Protein AF-A0A366BXA1-F1 (afdb_monomer)

Secondary structure (DSSP, 8-state):
-----------HHHHHHHHHH-BTTBSSS---HHHHHTT----S---GGGGGHHHHHHHHHHHHTSTTHHHHHHHHHHHHHHHHHHHHTSHHHHHHHHHHHHH-S--PPPHHHHHHHHHHS-SSS----S-PPPPP------

Radius of gyration: 21.25 Å; Cα contacts (8 Å, |Δi|>4): 70; chains: 1; bounding box: 55×44×54 Å

Mean predicted aligned error: 9.57 Å

Foldseek 3Di:
DDDDDDPPDDQLLLLLVDQVVDDPPCNPDGSAVVVLQVRQQPPDDDCVCVVCVVVVVVVVVVQCPPPCPVVVVVVVVVVSVVSSVVSCPDPVSVVRSVSSVVSHGYHDDDPVVVVVVVVPPPPDDDDDPDDDDDDDPPDPDD

Sequence (142 aa):
MAEINHYAVKSPKAFVVKRARGLPNRTDRAVDLGHWVERNFNTVEDRSIAAMAPATAAVRARLTALPGLAALQEATLDWHRAEAARQIATPERHAFCSQLVLAGGSRALPPDRAAAMYALYPRGAGEALSRWPPVPRSCPSR

Solvent-accessible surface area (backbone atoms only — not comparable to full-atom values): 8998 Å² total; per-residue (Å²): 138,85,87,81,87,73,77,85,58,71,56,50,58,58,43,52,44,44,39,76,72,50,44,98,89,39,81,87,56,80,70,48,68,65,61,47,52,79,46,27,60,79,76,69,94,80,66,78,69,58,80,50,45,66,64,50,50,54,53,48,52,59,54,46,67,40,89,65,42,50,60,53,50,52,53,52,53,49,51,53,52,50,50,28,51,61,50,40,71,37,72,70,42,35,52,50,42,49,50,46,59,73,57,58,66,30,77,82,69,55,69,68,58,43,51,50,55,57,67,62,52,68,83,71,74,84,89,78,93,82,85,78,81,78,81,81,85,80,76,82,83,1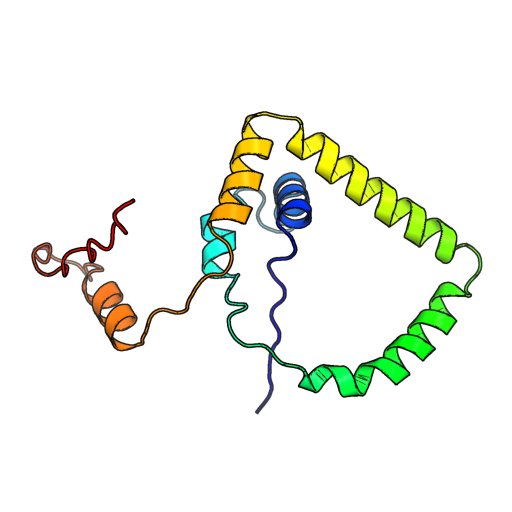28

Structure (mmCIF, N/CA/C/O backbone):
data_AF-A0A366BXA1-F1
#
_entry.id   AF-A0A366BXA1-F1
#
loop_
_atom_site.group_PDB
_atom_site.id
_atom_site.type_symbol
_atom_site.label_atom_id
_atom_site.label_alt_id
_atom_site.label_comp_id
_atom_site.label_asym_id
_atom_site.label_entity_id
_atom_site.label_seq_id
_atom_site.pdbx_PDB_ins_code
_atom_site.Cartn_x
_atom_site.Cartn_y
_atom_site.Cartn_z
_atom_site.occupancy
_atom_site.B_iso_or_equiv
_atom_site.auth_seq_id
_atom_site.auth_comp_id
_atom_site.auth_asym_id
_atom_site.auth_atom_id
_atom_site.pdbx_PDB_model_num
ATOM 1 N N . MET A 1 1 ? -1.797 -27.410 -7.857 1.00 53.44 1 MET A N 1
ATOM 2 C CA . MET A 1 1 ? -0.987 -26.186 -8.042 1.00 53.44 1 MET A CA 1
ATOM 3 C C . MET A 1 1 ? -1.532 -25.147 -7.070 1.00 53.44 1 MET A C 1
ATOM 5 O O . MET A 1 1 ? -2.742 -25.129 -6.894 1.00 53.44 1 MET A O 1
ATOM 9 N N . ALA A 1 2 ? -0.686 -24.391 -6.369 1.00 65.38 2 ALA A N 1
ATOM 10 C CA . ALA A 1 2 ? -1.124 -23.374 -5.407 1.00 65.38 2 ALA A CA 1
ATOM 11 C C . ALA A 1 2 ? -0.780 -21.983 -5.949 1.00 65.38 2 ALA A C 1
ATOM 13 O O . ALA A 1 2 ? 0.330 -21.783 -6.440 1.00 65.38 2 ALA A O 1
ATOM 14 N N . GLU A 1 3 ? -1.719 -21.045 -5.863 1.00 66.88 3 GLU A N 1
ATOM 15 C CA . GLU A 1 3 ? -1.510 -19.648 -6.244 1.00 66.88 3 GLU A CA 1
ATOM 16 C C . GLU A 1 3 ? -1.120 -18.823 -5.014 1.00 66.88 3 GLU A C 1
ATOM 18 O O . GLU A 1 3 ? -1.748 -18.917 -3.958 1.00 66.88 3 GLU A O 1
ATOM 23 N N . ILE A 1 4 ? -0.060 -18.019 -5.137 1.00 69.56 4 ILE A N 1
ATOM 24 C CA . ILE A 1 4 ? 0.413 -17.127 -4.073 1.00 69.56 4 ILE A CA 1
ATOM 25 C C . ILE A 1 4 ? 0.188 -15.687 -4.525 1.00 69.56 4 ILE A C 1
ATOM 27 O O . ILE A 1 4 ? 0.952 -15.140 -5.319 1.00 69.56 4 ILE A O 1
ATOM 31 N N . ASN A 1 5 ? -0.840 -15.052 -3.968 1.00 71.06 5 ASN A N 1
ATOM 32 C CA . ASN A 1 5 ? -1.110 -13.637 -4.188 1.00 71.06 5 ASN A CA 1
ATOM 33 C C . ASN A 1 5 ? -0.193 -12.789 -3.294 1.00 71.06 5 ASN A C 1
ATOM 35 O O . ASN A 1 5 ? -0.356 -12.730 -2.074 1.00 71.06 5 ASN A O 1
ATOM 39 N N . HIS A 1 6 ? 0.820 -12.164 -3.893 1.00 67.56 6 HIS A N 1
ATOM 40 C CA . HIS A 1 6 ? 1.840 -11.411 -3.168 1.00 67.56 6 HIS A CA 1
ATOM 41 C C . HIS A 1 6 ? 1.530 -9.906 -3.141 1.00 67.56 6 HIS A C 1
ATOM 43 O O . HIS A 1 6 ? 1.766 -9.175 -4.099 1.00 67.56 6 HIS A O 1
ATOM 49 N N . TYR A 1 7 ? 1.070 -9.418 -1.988 1.00 70.06 7 TYR A N 1
ATOM 50 C CA . TYR A 1 7 ? 0.651 -8.026 -1.772 1.00 70.06 7 TYR A CA 1
ATOM 51 C C . TYR A 1 7 ? 1.767 -7.137 -1.193 1.00 70.06 7 TYR A C 1
ATOM 53 O O . TYR A 1 7 ? 1.576 -6.432 -0.197 1.00 70.06 7 TYR A O 1
ATOM 61 N N . ALA A 1 8 ? 2.978 -7.189 -1.757 1.00 69.31 8 ALA A N 1
ATOM 62 C CA . ALA A 1 8 ? 4.107 -6.429 -1.200 1.00 69.31 8 ALA A CA 1
ATOM 63 C C . ALA A 1 8 ? 4.008 -4.912 -1.383 1.00 69.31 8 ALA A C 1
ATOM 65 O O . ALA A 1 8 ? 4.644 -4.161 -0.627 1.00 69.31 8 ALA A O 1
ATOM 66 N N . VAL A 1 9 ? 3.245 -4.473 -2.380 1.00 81.31 9 VAL A N 1
ATOM 67 C CA . VAL A 1 9 ? 2.977 -3.067 -2.675 1.00 81.31 9 VAL A CA 1
ATOM 68 C C . VAL A 1 9 ? 1.480 -2.806 -2.530 1.00 81.31 9 VAL A C 1
ATOM 70 O O . VAL A 1 9 ? 0.651 -3.654 -2.847 1.00 81.31 9 VAL A O 1
ATOM 73 N N . LYS A 1 10 ? 1.147 -1.645 -1.964 1.00 82.62 10 LYS A N 1
ATOM 74 C CA . LYS A 1 10 ? -0.228 -1.171 -1.744 1.00 82.62 10 LYS A CA 1
ATOM 75 C C . LYS A 1 10 ? -0.446 0.076 -2.607 1.00 82.62 10 LYS A C 1
ATOM 77 O O . LYS A 1 10 ? 0.233 0.261 -3.610 1.00 82.62 10 LYS A O 1
ATOM 82 N N . SER A 1 11 ? -1.339 0.973 -2.196 1.00 92.44 11 SER A N 1
ATOM 83 C CA . SER A 1 11 ? -1.429 2.3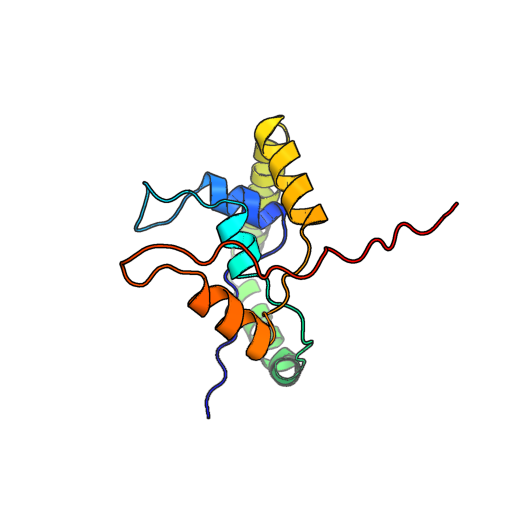06 -2.794 1.00 92.44 11 SER A CA 1
ATOM 84 C C . SER A 1 11 ? -0.124 3.104 -2.612 1.00 92.44 11 SER A C 1
ATOM 86 O O . SER A 1 11 ? 0.598 2.878 -1.633 1.00 92.44 11 SER A O 1
ATOM 88 N N . PRO A 1 12 ? 0.156 4.092 -3.484 1.00 95.31 12 PRO A N 1
ATOM 89 C CA . PRO A 1 12 ? 1.321 4.970 -3.348 1.00 95.31 12 PRO A CA 1
ATOM 90 C C . PRO A 1 12 ? 1.447 5.603 -1.954 1.00 95.31 12 PRO A C 1
ATOM 92 O O . PRO A 1 12 ? 2.507 5.544 -1.335 1.00 95.31 12 PRO A O 1
ATOM 95 N N . LYS A 1 13 ? 0.339 6.108 -1.391 1.00 95.69 13 LYS A N 1
ATOM 96 C CA . LYS A 1 13 ? 0.314 6.707 -0.043 1.00 95.69 13 LYS A CA 1
ATOM 97 C C . LYS A 1 13 ? 0.700 5.703 1.049 1.00 95.69 13 LYS A C 1
ATOM 99 O O . LYS A 1 13 ? 1.503 6.015 1.921 1.00 95.69 13 LYS A O 1
ATOM 104 N N . ALA A 1 14 ? 0.175 4.478 0.988 1.00 94.44 14 ALA A N 1
ATOM 105 C CA . ALA A 1 14 ? 0.538 3.427 1.940 1.00 94.44 14 ALA A CA 1
ATOM 106 C C . ALA A 1 14 ? 1.998 2.966 1.770 1.00 94.44 14 ALA A C 1
ATOM 108 O O . ALA A 1 14 ? 2.639 2.556 2.738 1.00 94.44 14 ALA A O 1
ATOM 109 N N . PHE A 1 15 ? 2.546 3.049 0.556 1.00 94.69 15 PHE A N 1
ATOM 110 C CA . PHE A 1 15 ? 3.947 2.731 0.296 1.00 94.69 15 PHE A CA 1
ATOM 111 C C . PHE A 1 15 ? 4.904 3.795 0.851 1.00 94.69 15 PHE A C 1
ATOM 113 O O . PHE A 1 15 ? 5.954 3.444 1.385 1.00 94.69 15 PHE A O 1
ATOM 120 N N . VAL A 1 16 ? 4.514 5.073 0.834 1.00 95.44 16 VAL A N 1
ATOM 121 C CA . VAL A 1 16 ? 5.245 6.148 1.530 1.00 95.44 16 VAL A CA 1
ATOM 122 C C . VAL A 1 16 ? 5.329 5.869 3.036 1.00 95.44 16 VAL A C 1
ATOM 124 O O . VAL A 1 16 ? 6.417 5.933 3.608 1.00 95.44 16 VAL A O 1
ATOM 127 N N . VAL A 1 17 ? 4.220 5.472 3.672 1.00 94.94 17 VAL A N 1
ATOM 128 C CA . VAL A 1 17 ? 4.209 5.091 5.100 1.00 94.94 17 VAL A CA 1
ATOM 129 C C . VAL A 1 17 ? 5.075 3.849 5.352 1.00 94.94 17 VAL A C 1
ATOM 131 O O . VAL A 1 17 ? 5.851 3.812 6.307 1.00 94.94 17 VAL A O 1
ATOM 134 N N . LYS A 1 18 ? 5.019 2.841 4.467 1.00 92.31 18 LYS A N 1
ATOM 135 C CA . LYS A 1 18 ? 5.904 1.661 4.531 1.00 92.31 18 LYS A CA 1
ATOM 136 C C . LYS A 1 18 ? 7.377 2.071 4.491 1.00 92.31 18 LYS A C 1
ATOM 138 O O . LYS A 1 18 ? 8.164 1.548 5.274 1.00 92.31 18 LYS A O 1
ATOM 143 N N . ARG A 1 19 ? 7.742 2.994 3.598 1.00 92.50 19 ARG A N 1
ATOM 144 C CA . ARG A 1 19 ? 9.108 3.511 3.494 1.00 92.50 19 ARG A CA 1
ATOM 145 C C . ARG A 1 19 ? 9.538 4.225 4.769 1.00 92.50 19 ARG A C 1
ATOM 147 O O . ARG A 1 19 ? 10.651 3.992 5.219 1.00 92.50 19 ARG A O 1
ATOM 154 N N . ALA A 1 20 ? 8.667 5.043 5.354 1.00 91.69 20 ALA A N 1
ATOM 155 C CA . ALA A 1 20 ? 8.955 5.745 6.602 1.00 91.69 20 ALA A CA 1
ATOM 156 C C . ALA A 1 20 ? 9.206 4.789 7.779 1.00 91.69 20 ALA A C 1
ATOM 158 O O . ALA A 1 20 ? 10.101 5.031 8.579 1.00 91.69 20 ALA A O 1
ATOM 159 N N . ARG A 1 21 ? 8.455 3.683 7.856 1.00 89.94 21 ARG A N 1
ATOM 160 C CA . ARG A 1 21 ? 8.639 2.646 8.882 1.00 89.94 21 ARG A CA 1
ATOM 161 C C . ARG A 1 21 ? 9.889 1.782 8.658 1.00 89.94 21 ARG A C 1
ATOM 163 O O . ARG A 1 21 ? 10.424 1.233 9.614 1.00 89.94 21 ARG A O 1
ATOM 170 N N . GLY A 1 22 ? 10.316 1.613 7.407 1.00 87.00 22 GLY A N 1
ATOM 171 C CA . GLY A 1 22 ? 11.411 0.716 7.037 1.00 87.00 22 GLY A CA 1
ATOM 172 C C . GLY A 1 22 ? 11.023 -0.771 7.025 1.00 87.00 22 GLY A C 1
ATOM 173 O O . GLY A 1 22 ? 9.845 -1.148 7.133 1.00 87.00 22 GLY A O 1
ATOM 174 N N . LEU A 1 23 ? 12.028 -1.632 6.836 1.00 81.81 23 LEU A N 1
ATOM 175 C CA . LEU A 1 23 ? 11.870 -3.088 6.848 1.00 81.81 23 LEU A CA 1
ATOM 176 C C . LEU A 1 23 ? 12.167 -3.648 8.251 1.00 81.81 23 LEU A C 1
ATOM 178 O O . LEU A 1 23 ? 13.198 -3.294 8.817 1.00 81.81 23 LEU A O 1
ATOM 182 N N . PRO A 1 24 ? 11.341 -4.575 8.780 1.00 78.25 24 PRO A N 1
ATOM 183 C CA . PRO A 1 24 ? 11.514 -5.106 10.138 1.00 78.25 24 PRO A CA 1
ATOM 184 C C . PRO A 1 24 ? 12.875 -5.764 10.400 1.00 78.25 24 PRO A C 1
ATOM 186 O O . PRO A 1 24 ? 13.398 -5.669 11.501 1.00 78.25 24 PRO A O 1
ATOM 189 N N . ASN A 1 25 ? 13.448 -6.414 9.380 1.00 79.75 25 ASN A N 1
ATOM 190 C CA . ASN A 1 25 ? 14.633 -7.268 9.530 1.00 79.75 25 ASN A CA 1
ATOM 191 C C . ASN A 1 25 ? 15.877 -6.723 8.806 1.00 79.75 25 ASN A C 1
ATOM 193 O O . ASN A 1 25 ? 16.907 -7.388 8.800 1.00 79.75 25 ASN A O 1
ATOM 197 N N . ARG A 1 26 ? 15.769 -5.580 8.113 1.00 74.31 26 ARG A N 1
ATOM 198 C CA . ARG A 1 26 ? 16.858 -4.973 7.322 1.00 74.31 26 ARG A CA 1
ATOM 199 C C . ARG A 1 26 ? 16.714 -3.459 7.310 1.00 74.31 26 ARG A C 1
ATOM 201 O O . ARG A 1 26 ? 16.085 -2.898 6.417 1.00 74.31 26 ARG A O 1
ATOM 208 N N . THR A 1 27 ? 17.244 -2.811 8.335 1.00 69.00 27 THR A N 1
ATOM 209 C CA . THR A 1 27 ? 17.167 -1.353 8.496 1.00 69.00 27 THR A CA 1
ATOM 210 C C . THR A 1 27 ? 18.058 -0.596 7.506 1.00 69.00 27 THR A C 1
ATOM 212 O O . THR A 1 27 ? 17.794 0.567 7.223 1.00 69.00 27 THR A O 1
ATOM 215 N N . ASP A 1 28 ? 19.065 -1.263 6.940 1.00 75.62 28 ASP A N 1
ATOM 216 C CA . ASP A 1 28 ? 20.015 -0.756 5.945 1.00 75.62 28 ASP A CA 1
ATOM 217 C C . ASP A 1 28 ? 19.436 -0.689 4.522 1.00 75.62 28 ASP A C 1
ATOM 219 O O . ASP A 1 28 ? 19.845 0.138 3.706 1.00 75.62 28 ASP A O 1
ATOM 223 N N . ARG A 1 29 ? 18.461 -1.548 4.203 1.00 78.06 29 ARG A N 1
ATOM 224 C CA . ARG A 1 29 ? 17.864 -1.602 2.868 1.00 78.06 29 ARG A CA 1
ATOM 225 C C . ARG A 1 29 ? 16.744 -0.576 2.720 1.00 78.06 29 ARG A C 1
ATOM 227 O O . ARG A 1 29 ? 15.669 -0.707 3.310 1.00 78.06 29 ARG A O 1
ATOM 234 N N . ALA A 1 30 ? 16.958 0.389 1.830 1.00 80.19 30 ALA A N 1
ATOM 235 C CA . ALA A 1 30 ? 15.942 1.364 1.461 1.00 80.19 30 ALA A CA 1
ATOM 236 C C . ALA A 1 30 ? 14.714 0.704 0.798 1.00 80.19 30 ALA A C 1
ATOM 238 O O . ALA A 1 30 ? 14.823 -0.219 -0.011 1.00 80.19 30 ALA A O 1
ATOM 239 N N . VAL A 1 31 ? 13.523 1.212 1.130 1.00 90.06 31 VAL A N 1
ATOM 240 C CA . VAL A 1 31 ? 12.275 0.922 0.406 1.00 90.06 31 VAL A CA 1
ATOM 241 C C . VAL A 1 31 ? 12.111 2.002 -0.662 1.00 90.06 31 VAL A C 1
ATOM 243 O O . VAL A 1 31 ? 11.539 3.060 -0.404 1.00 90.06 31 VAL A O 1
ATOM 246 N N . ASP A 1 32 ? 12.685 1.766 -1.835 1.00 92.38 32 ASP A N 1
ATOM 247 C CA . ASP A 1 32 ? 12.818 2.741 -2.918 1.00 92.38 32 ASP A CA 1
ATOM 248 C C . ASP A 1 32 ? 11.890 2.443 -4.111 1.00 92.38 32 ASP A C 1
ATOM 250 O O . ASP A 1 32 ? 10.970 1.621 -4.032 1.00 92.38 32 ASP A O 1
ATOM 254 N N . LEU A 1 33 ? 12.100 3.160 -5.220 1.00 93.94 33 LEU A N 1
ATOM 255 C CA . LEU A 1 33 ? 11.332 2.968 -6.448 1.00 93.94 33 LEU A CA 1
ATOM 256 C C . LEU A 1 33 ? 11.632 1.610 -7.103 1.00 93.94 33 LEU A C 1
ATOM 258 O O . LEU A 1 33 ? 10.720 1.003 -7.657 1.00 93.94 33 LEU A O 1
ATOM 262 N N . GLY A 1 34 ? 12.863 1.099 -6.990 1.00 92.62 34 GLY A N 1
ATOM 263 C CA . GLY A 1 34 ? 13.217 -0.240 -7.467 1.00 92.62 34 GLY A CA 1
ATOM 264 C C . GLY A 1 34 ? 12.370 -1.310 -6.781 1.00 92.62 34 GLY A C 1
ATOM 265 O O . GLY A 1 34 ? 11.742 -2.130 -7.446 1.00 92.62 34 GLY A O 1
ATOM 266 N N . HIS A 1 35 ? 12.215 -1.216 -5.456 1.00 91.31 35 HIS A N 1
ATOM 267 C CA . HIS A 1 35 ? 11.340 -2.113 -4.699 1.00 91.31 35 HIS A CA 1
ATOM 268 C C . HIS A 1 35 ? 9.876 -2.064 -5.163 1.00 91.31 35 HIS A C 1
ATOM 270 O O . HIS A 1 35 ? 9.188 -3.085 -5.115 1.00 91.31 35 HIS A O 1
ATOM 276 N N . TRP A 1 36 ? 9.378 -0.890 -5.562 1.00 92.62 36 TRP A N 1
ATOM 277 C CA . TRP A 1 36 ? 8.035 -0.752 -6.129 1.00 92.62 36 TRP A CA 1
ATOM 278 C C . TRP A 1 36 ? 7.938 -1.451 -7.486 1.00 92.62 36 TRP A C 1
ATOM 280 O O . TRP A 1 36 ? 7.055 -2.286 -7.680 1.00 92.62 36 TRP A O 1
ATOM 290 N N . VAL A 1 37 ? 8.866 -1.156 -8.398 1.00 92.62 37 VAL A N 1
ATOM 291 C CA . VAL A 1 37 ? 8.854 -1.675 -9.773 1.00 92.62 37 VAL A CA 1
ATOM 292 C C . VAL A 1 37 ? 8.995 -3.198 -9.806 1.00 92.62 37 VAL A C 1
ATOM 294 O O . VAL A 1 37 ? 8.253 -3.894 -10.491 1.00 92.62 37 VAL A O 1
ATOM 297 N N . GLU A 1 38 ? 9.8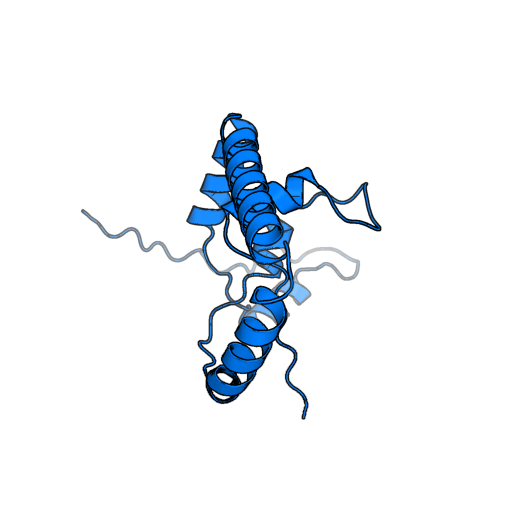77 -3.753 -8.983 1.00 90.19 38 GLU A N 1
ATOM 298 C CA . GLU A 1 38 ? 10.106 -5.199 -8.898 1.00 90.19 38 GLU A CA 1
ATOM 299 C C . GLU A 1 38 ? 8.953 -5.976 -8.244 1.00 90.19 38 GLU A C 1
ATOM 301 O O . GLU A 1 38 ? 9.030 -7.198 -8.112 1.00 90.19 38 GLU A O 1
ATOM 306 N N . ARG A 1 39 ? 7.912 -5.300 -7.741 1.00 89.62 39 ARG A N 1
ATOM 307 C CA . ARG A 1 39 ? 6.830 -5.952 -6.985 1.00 89.62 39 ARG A CA 1
ATOM 308 C C . ARG A 1 39 ? 5.427 -5.516 -7.384 1.00 89.62 39 ARG A C 1
ATOM 310 O O . ARG A 1 39 ? 4.479 -6.156 -6.938 1.00 89.62 39 ARG A O 1
ATOM 317 N N . ASN A 1 40 ? 5.267 -4.487 -8.216 1.00 91.50 40 ASN A N 1
ATOM 318 C CA . ASN A 1 40 ? 3.961 -3.994 -8.654 1.00 91.50 40 ASN A CA 1
ATOM 319 C C . ASN A 1 40 ? 3.484 -4.622 -9.975 1.00 91.50 40 ASN A C 1
ATOM 321 O O . ASN A 1 40 ? 3.103 -3.907 -10.897 1.00 91.50 40 ASN A O 1
ATOM 325 N N . PHE A 1 41 ? 3.484 -5.952 -10.081 1.00 88.38 41 PHE A N 1
ATOM 326 C CA . PHE A 1 41 ? 3.046 -6.680 -11.285 1.00 88.38 41 PHE A CA 1
ATOM 327 C C . PHE A 1 41 ? 1.531 -6.931 -11.331 1.00 88.38 41 PHE A C 1
ATOM 329 O O . PHE A 1 41 ? 1.083 -7.983 -11.779 1.00 88.38 41 PHE A O 1
ATOM 336 N N . ASN A 1 42 ? 0.729 -5.969 -10.868 1.00 82.56 42 ASN A N 1
ATOM 337 C CA . ASN A 1 42 ? -0.737 -6.041 -10.854 1.00 82.56 42 ASN A CA 1
ATOM 338 C C . ASN A 1 42 ? -1.327 -5.873 -12.275 1.00 82.56 42 ASN A C 1
ATOM 340 O O . ASN A 1 42 ? -2.130 -4.978 -12.523 1.00 82.56 42 ASN A O 1
ATOM 344 N N . THR A 1 43 ? -0.866 -6.677 -13.238 1.00 84.25 43 THR A N 1
ATOM 345 C CA . THR A 1 43 ? -1.212 -6.578 -14.667 1.00 84.25 43 THR A CA 1
ATOM 346 C C . THR A 1 43 ? -2.356 -7.491 -15.086 1.00 84.25 43 THR A C 1
ATOM 348 O O . THR A 1 43 ? -2.839 -7.369 -16.208 1.00 84.25 43 THR A O 1
ATOM 351 N N . VAL A 1 44 ? -2.757 -8.423 -14.222 1.00 85.31 44 VAL A N 1
ATOM 352 C CA . VAL A 1 44 ? -3.854 -9.363 -14.455 1.00 85.31 44 VAL A CA 1
ATOM 353 C C . VAL A 1 44 ? -4.882 -9.154 -13.354 1.00 85.31 44 VAL A C 1
ATOM 355 O O . VAL A 1 44 ? -4.533 -9.161 -12.174 1.00 85.31 44 VAL A O 1
ATOM 358 N N . GLU A 1 45 ? -6.136 -8.939 -13.740 1.00 87.19 45 GLU A N 1
ATOM 359 C CA . GLU A 1 45 ? -7.249 -8.934 -12.797 1.00 87.19 45 GLU A CA 1
ATOM 360 C C . GLU A 1 45 ? -7.629 -10.382 -12.474 1.00 87.19 45 GLU A C 1
ATOM 362 O O . GLU A 1 45 ? -7.943 -11.157 -13.375 1.00 87.19 45 GLU A O 1
ATOM 367 N N . ASP A 1 46 ? -7.616 -10.732 -11.189 1.00 87.94 46 ASP A N 1
ATOM 368 C CA . ASP A 1 46 ? -8.144 -12.000 -10.693 1.00 87.94 46 ASP A CA 1
ATOM 369 C C . ASP A 1 46 ? -9.299 -11.739 -9.716 1.00 87.94 46 ASP A C 1
ATOM 371 O O . ASP A 1 46 ? -9.170 -11.007 -8.732 1.00 87.94 46 ASP A O 1
ATOM 375 N N . ARG A 1 47 ? -10.453 -12.343 -10.008 1.00 91.81 47 ARG A N 1
ATOM 376 C CA . ARG A 1 47 ? -11.685 -12.242 -9.217 1.00 91.81 47 ARG A CA 1
ATOM 377 C C . ARG A 1 47 ? -12.052 -13.557 -8.533 1.00 91.81 47 ARG A C 1
ATOM 379 O O . ARG A 1 47 ? -13.095 -13.609 -7.886 1.00 91.81 47 ARG A O 1
ATOM 386 N N . SER A 1 48 ? -11.221 -14.594 -8.634 1.00 90.75 48 SER A N 1
ATOM 387 C CA . SER A 1 48 ? -11.433 -15.914 -8.026 1.00 90.75 48 SER A CA 1
ATOM 388 C C . SER A 1 48 ? -11.749 -15.814 -6.527 1.00 90.75 48 SER A C 1
ATOM 390 O O . SER A 1 48 ? -12.683 -16.445 -6.027 1.00 90.75 48 SER A O 1
ATOM 392 N N . ILE A 1 49 ? -11.055 -14.917 -5.818 1.00 90.31 49 ILE A N 1
ATOM 393 C CA . ILE A 1 49 ? -11.242 -14.679 -4.383 1.00 90.31 49 ILE A CA 1
ATOM 394 C C . ILE A 1 49 ? -12.592 -14.035 -4.031 1.00 90.31 49 ILE A C 1
ATOM 396 O O . ILE A 1 49 ? -13.015 -14.093 -2.876 1.00 90.31 49 ILE A O 1
ATOM 400 N N . ALA A 1 50 ? -13.309 -13.446 -4.995 1.00 93.75 50 ALA A N 1
ATOM 401 C CA . ALA A 1 50 ? -14.597 -12.798 -4.742 1.00 93.75 50 ALA A CA 1
ATOM 402 C C . ALA A 1 50 ? -15.655 -13.780 -4.209 1.00 93.75 50 ALA A C 1
ATOM 404 O O . ALA A 1 50 ? -16.538 -13.368 -3.458 1.00 93.75 50 ALA A O 1
ATOM 405 N N . ALA A 1 51 ? -15.528 -15.079 -4.506 1.00 95.75 51 ALA A N 1
ATOM 406 C CA . ALA A 1 51 ? -16.380 -16.122 -3.933 1.00 95.75 51 ALA A CA 1
ATOM 407 C C . ALA A 1 51 ? -16.311 -16.176 -2.390 1.00 95.75 51 ALA A C 1
ATOM 409 O O . ALA A 1 51 ? -17.281 -16.549 -1.735 1.00 95.75 51 ALA A O 1
ATOM 410 N N . MET A 1 52 ? -15.196 -15.739 -1.792 1.00 95.56 52 MET A N 1
ATOM 411 C CA . MET A 1 52 ? -14.994 -15.694 -0.338 1.00 95.56 52 MET A CA 1
ATOM 412 C C . MET A 1 52 ? -15.595 -14.444 0.320 1.00 95.56 52 MET A C 1
ATOM 414 O O . MET A 1 52 ? -15.613 -14.343 1.553 1.00 95.56 52 MET A O 1
ATOM 418 N N . ALA A 1 53 ? -16.063 -13.469 -0.469 1.00 96.12 53 ALA A N 1
ATOM 419 C CA . ALA A 1 53 ? -16.515 -12.177 0.037 1.00 96.12 53 ALA A CA 1
ATOM 420 C C . ALA A 1 53 ? -17.684 -12.281 1.037 1.00 96.12 53 ALA A C 1
ATOM 422 O O . ALA A 1 53 ? -17.588 -11.637 2.085 1.00 96.12 53 ALA A O 1
ATOM 423 N N . PRO A 1 54 ? -18.732 -13.109 0.820 1.00 97.75 54 PRO A N 1
ATOM 424 C CA . PRO A 1 54 ? -19.826 -13.236 1.785 1.00 97.75 54 PRO A CA 1
ATOM 425 C C . PRO A 1 54 ? -19.360 -13.774 3.146 1.00 97.75 54 PRO A C 1
ATOM 427 O O . PRO A 1 54 ? -19.677 -13.197 4.186 1.00 97.75 54 PRO A O 1
ATOM 430 N N . ALA A 1 55 ? -18.541 -14.832 3.149 1.00 97.88 55 ALA A N 1
ATOM 431 C CA . ALA A 1 55 ? -18.009 -15.420 4.379 1.00 97.88 55 ALA A CA 1
ATOM 432 C C . ALA A 1 55 ? -17.078 -14.442 5.117 1.00 97.88 55 ALA A C 1
ATOM 434 O O . ALA A 1 55 ? -17.155 -14.294 6.337 1.00 97.88 55 ALA A O 1
ATOM 435 N N . THR A 1 56 ? -16.244 -13.712 4.371 1.00 96.88 56 THR A N 1
ATOM 436 C CA . THR A 1 56 ? -15.355 -12.684 4.925 1.00 96.88 56 THR A CA 1
ATOM 437 C C . THR A 1 56 ? -16.151 -11.531 5.537 1.00 96.88 56 THR A C 1
ATOM 439 O O . THR A 1 56 ? -15.813 -11.069 6.626 1.00 96.88 56 THR A O 1
ATOM 442 N N . ALA A 1 57 ? -17.227 -11.082 4.884 1.00 97.31 57 ALA A N 1
ATOM 443 C CA . ALA A 1 57 ? -18.103 -10.035 5.402 1.00 97.31 57 ALA A CA 1
ATOM 444 C C . ALA A 1 57 ? -18.788 -10.461 6.710 1.00 97.31 57 ALA A C 1
ATOM 446 O O . ALA A 1 57 ? -18.803 -9.682 7.663 1.00 97.31 57 ALA A O 1
ATOM 447 N N . ALA A 1 58 ? -19.276 -11.704 6.793 1.00 98.12 58 ALA A N 1
ATOM 448 C CA . ALA A 1 58 ? -19.884 -12.244 8.010 1.00 98.12 58 ALA A CA 1
ATOM 449 C C . ALA A 1 58 ? -18.893 -12.281 9.188 1.00 98.12 58 ALA A C 1
ATOM 451 O O . ALA A 1 58 ? -19.204 -11.816 10.287 1.00 98.12 58 ALA A O 1
ATOM 452 N N . VAL A 1 59 ? -17.668 -12.770 8.960 1.00 97.69 59 VAL A N 1
ATOM 453 C CA . VAL A 1 59 ? -16.619 -12.794 9.993 1.00 97.69 59 VAL A CA 1
ATOM 454 C C . VAL A 1 59 ? -16.203 -11.378 10.387 1.00 97.69 59 VAL A C 1
ATOM 456 O O . VAL A 1 59 ? -16.076 -11.085 11.575 1.00 97.69 59 VAL A O 1
ATOM 459 N N . ARG A 1 60 ? -16.037 -10.475 9.414 1.00 96.38 60 ARG A N 1
ATOM 460 C CA . ARG A 1 60 ? -15.710 -9.071 9.678 1.00 96.38 60 ARG A CA 1
ATOM 461 C C . ARG A 1 60 ? -16.774 -8.409 10.547 1.00 96.38 60 ARG A C 1
ATOM 463 O O . ARG A 1 60 ? -16.411 -7.774 11.527 1.00 96.38 60 ARG A O 1
ATOM 470 N N . ALA A 1 61 ? -18.057 -8.599 10.239 1.00 96.75 61 ALA A N 1
ATOM 471 C CA . ALA A 1 61 ? -19.155 -8.061 11.038 1.00 96.75 61 ALA A CA 1
ATOM 472 C C . ALA A 1 61 ? -19.105 -8.572 12.487 1.00 96.75 61 ALA A C 1
ATOM 474 O O . ALA A 1 61 ? -19.208 -7.779 13.422 1.00 96.75 61 ALA A O 1
ATOM 475 N N . ARG A 1 62 ? -18.853 -9.876 12.680 1.00 97.19 62 ARG A N 1
ATOM 476 C CA . ARG A 1 62 ? -18.687 -10.470 14.014 1.00 97.19 62 ARG A CA 1
ATOM 477 C C . ARG A 1 62 ? -17.523 -9.849 14.788 1.00 97.19 62 ARG A C 1
ATOM 479 O O . ARG A 1 62 ? -17.671 -9.576 15.973 1.00 97.19 62 ARG A O 1
ATOM 486 N N . LEU A 1 63 ? -16.377 -9.641 14.140 1.00 96.00 63 LEU A N 1
ATOM 487 C CA . LEU A 1 63 ? -15.217 -9.020 14.779 1.00 96.00 63 LEU A CA 1
ATOM 488 C C . LEU A 1 63 ? -15.497 -7.554 15.116 1.00 96.00 63 LEU A C 1
ATOM 490 O O . LEU A 1 63 ? -15.273 -7.143 16.247 1.00 96.00 63 LEU A O 1
ATOM 494 N N . THR A 1 64 ? -16.029 -6.771 14.175 1.00 95.38 64 THR A N 1
ATOM 495 C CA . THR A 1 64 ? -16.333 -5.346 14.384 1.00 95.38 64 THR A CA 1
ATOM 496 C C . THR A 1 64 ? -17.358 -5.116 15.500 1.00 95.38 64 THR A C 1
ATOM 498 O O . THR A 1 64 ? -17.302 -4.079 16.154 1.00 95.38 64 THR A O 1
ATOM 501 N N . ALA A 1 65 ? -18.249 -6.079 15.761 1.00 96.62 65 ALA A N 1
ATOM 502 C CA . ALA A 1 65 ? -19.195 -6.029 16.875 1.00 96.62 65 ALA A CA 1
ATOM 503 C C . ALA A 1 65 ? -18.546 -6.207 18.264 1.00 96.62 65 ALA A C 1
ATOM 505 O O . ALA A 1 65 ? -19.210 -5.974 19.275 1.00 96.62 65 ALA A O 1
ATOM 506 N N . LEU A 1 66 ? -17.272 -6.614 18.347 1.00 98.00 66 LEU A N 1
ATOM 507 C CA . LEU A 1 66 ? -16.564 -6.686 19.623 1.00 98.00 66 LEU A CA 1
ATOM 508 C C . LEU A 1 66 ? -16.449 -5.281 20.246 1.00 98.00 66 LEU A C 1
ATOM 510 O O . LEU A 1 66 ? -16.067 -4.337 19.543 1.00 98.00 66 LEU A O 1
ATOM 514 N N . PRO A 1 67 ? -16.737 -5.124 21.555 1.00 98.06 67 PRO A N 1
ATOM 515 C C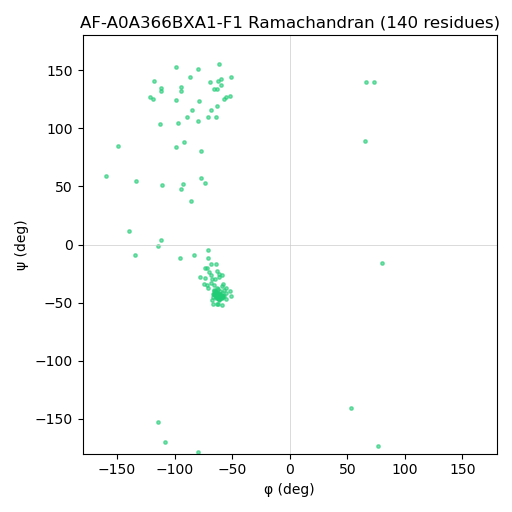A . PRO A 1 67 ? -16.684 -3.827 22.221 1.00 98.06 67 PRO A CA 1
ATOM 516 C C . PRO A 1 67 ? -15.351 -3.108 21.985 1.00 98.06 67 PRO A C 1
ATOM 518 O O . PRO A 1 67 ? -14.278 -3.670 22.191 1.00 98.06 67 PRO A O 1
ATOM 521 N N . GLY A 1 68 ? -15.423 -1.859 21.524 1.00 96.50 68 GLY A N 1
ATOM 522 C CA . GLY A 1 68 ? -14.256 -1.010 21.270 1.00 96.50 68 GLY A CA 1
ATOM 523 C C . GLY A 1 68 ? -13.508 -1.267 19.955 1.00 96.50 68 GLY A C 1
ATOM 524 O O . GLY A 1 68 ? -12.769 -0.383 19.521 1.00 96.50 68 GLY A O 1
ATOM 525 N N . LEU A 1 69 ? -13.712 -2.397 19.262 1.00 97.12 69 LEU A N 1
ATOM 526 C CA . LEU A 1 69 ? -12.928 -2.704 18.057 1.00 97.12 69 LEU A CA 1
ATOM 527 C C . LEU A 1 69 ? -13.209 -1.728 16.908 1.00 97.12 69 LEU A C 1
ATOM 529 O O . LEU A 1 69 ? -12.278 -1.306 16.227 1.00 97.12 69 LEU A O 1
ATOM 533 N N . ALA A 1 70 ? -14.470 -1.335 16.710 1.00 94.81 70 ALA A N 1
ATOM 534 C CA . ALA A 1 70 ? -14.832 -0.359 15.683 1.00 94.81 70 ALA A CA 1
ATOM 535 C C . ALA A 1 70 ? -14.110 0.987 15.887 1.00 94.81 70 ALA A C 1
ATOM 537 O O . ALA A 1 70 ? -13.546 1.534 14.942 1.00 94.81 70 ALA A O 1
ATOM 538 N N . ALA A 1 71 ? -14.051 1.480 17.129 1.00 96.38 71 ALA A N 1
ATOM 539 C CA . ALA A 1 71 ? -13.353 2.721 17.459 1.00 96.38 71 ALA A CA 1
ATOM 540 C C . ALA A 1 71 ? -11.835 2.606 17.234 1.00 96.38 71 ALA A C 1
ATOM 542 O O . ALA A 1 71 ? -11.226 3.504 16.658 1.00 96.38 71 ALA A O 1
ATOM 543 N N . LEU A 1 72 ? -11.226 1.480 17.626 1.00 97.56 72 LEU A N 1
ATOM 544 C CA . LEU A 1 72 ? -9.805 1.212 17.373 1.00 97.56 72 LEU A CA 1
ATOM 545 C C . LEU A 1 72 ? -9.487 1.123 15.875 1.00 97.56 72 LEU A C 1
ATOM 547 O O . LEU A 1 72 ? -8.433 1.594 15.438 1.00 97.56 72 LEU A O 1
ATOM 551 N N . GLN A 1 73 ? -10.389 0.538 15.084 1.00 96.44 73 GLN A N 1
ATOM 552 C CA . GLN A 1 73 ? -10.247 0.474 13.633 1.00 96.44 73 GLN A CA 1
ATOM 553 C C . GLN A 1 73 ? -10.228 1.881 13.029 1.00 96.44 73 GLN A C 1
ATOM 555 O O . GLN A 1 73 ? -9.299 2.196 12.286 1.00 96.44 73 GLN A O 1
ATOM 560 N N . GLU A 1 74 ? -11.200 2.732 13.366 1.00 96.81 74 GLU A N 1
ATOM 561 C CA . GLU A 1 74 ? -11.249 4.105 12.850 1.00 96.81 74 GLU A CA 1
ATOM 562 C C . GLU A 1 74 ? -10.037 4.925 13.302 1.00 96.81 74 GLU A C 1
ATOM 564 O O . GLU A 1 74 ? -9.365 5.522 12.464 1.00 96.81 74 GLU A O 1
ATOM 569 N N . ALA A 1 75 ? -9.649 4.838 14.579 1.00 98.19 75 ALA A N 1
ATOM 570 C CA . ALA A 1 75 ? -8.442 5.496 15.080 1.00 98.19 75 ALA A CA 1
ATOM 571 C C . ALA A 1 75 ? -7.174 5.057 14.320 1.00 98.19 75 ALA A C 1
ATOM 573 O O . ALA A 1 75 ? -6.311 5.877 14.002 1.00 98.19 75 ALA A O 1
ATOM 574 N N . THR A 1 76 ? -7.067 3.771 13.972 1.00 96.88 76 THR A N 1
ATOM 575 C CA . THR A 1 76 ? -5.948 3.241 13.175 1.00 96.88 76 THR A CA 1
ATOM 576 C C . THR A 1 76 ? -5.962 3.789 11.745 1.00 96.88 76 THR A C 1
ATOM 578 O O . THR A 1 76 ? -4.910 4.138 11.200 1.00 96.88 76 THR A O 1
ATOM 581 N N . LEU A 1 77 ? -7.141 3.864 11.119 1.00 96.56 77 LEU A N 1
ATOM 582 C CA . LEU A 1 77 ? -7.295 4.407 9.769 1.00 96.56 77 LEU A CA 1
ATOM 583 C C . LEU A 1 77 ? -6.949 5.897 9.730 1.00 96.56 77 LEU A C 1
ATOM 585 O O . LEU A 1 77 ? -6.225 6.327 8.829 1.00 96.56 77 LEU A O 1
ATOM 589 N N . ASP A 1 78 ? -7.407 6.662 10.715 1.00 98.25 78 ASP A N 1
ATOM 590 C CA . ASP A 1 78 ? -7.134 8.091 10.826 1.00 98.25 78 ASP A CA 1
ATOM 591 C C . ASP A 1 78 ? -5.660 8.365 11.084 1.00 98.25 78 ASP A C 1
ATOM 593 O O . ASP A 1 78 ? -5.059 9.172 10.371 1.00 98.25 78 ASP A O 1
ATOM 597 N N . TRP A 1 79 ? -5.037 7.617 11.998 1.00 97.81 79 TRP A N 1
ATOM 598 C CA . TRP A 1 79 ? -3.593 7.681 12.201 1.00 97.81 79 TRP A CA 1
ATOM 599 C C . TRP A 1 79 ? -2.831 7.410 10.898 1.00 97.81 79 TRP A C 1
ATOM 601 O O . TRP A 1 79 ? -1.940 8.174 10.528 1.00 97.81 79 TRP A O 1
ATOM 611 N N . HIS A 1 80 ? -3.202 6.366 10.149 1.00 97.31 80 HIS A N 1
ATOM 612 C CA . HIS A 1 80 ? -2.513 6.021 8.905 1.00 97.31 80 HIS A CA 1
ATOM 613 C C . HIS A 1 80 ? -2.695 7.098 7.821 1.00 97.31 80 HIS A C 1
ATOM 615 O O . HIS A 1 80 ? -1.762 7.389 7.068 1.00 97.31 80 HIS A O 1
ATOM 621 N N . ARG A 1 81 ? -3.890 7.696 7.711 1.00 97.25 81 ARG A N 1
ATOM 622 C CA . ARG A 1 81 ? -4.157 8.816 6.789 1.00 97.25 81 ARG A CA 1
ATOM 623 C C . ARG A 1 81 ? -3.332 10.046 7.169 1.00 97.25 81 ARG A C 1
ATOM 625 O O . ARG A 1 81 ? -2.711 10.641 6.288 1.00 97.25 81 ARG A O 1
ATOM 632 N N . ALA A 1 82 ? -3.295 10.385 8.456 1.00 98.19 82 ALA A N 1
ATOM 633 C CA . ALA A 1 82 ? -2.527 11.505 8.983 1.00 98.19 82 ALA A CA 1
ATOM 634 C C . ALA A 1 82 ? -1.020 11.307 8.772 1.00 98.19 82 ALA A C 1
ATOM 636 O O . ALA A 1 82 ? -0.348 12.213 8.288 1.00 98.19 82 ALA A O 1
ATOM 637 N N . GLU A 1 83 ? -0.493 10.109 9.036 1.00 97.75 83 GLU A N 1
ATOM 638 C CA . GLU A 1 83 ? 0.920 9.795 8.815 1.00 97.75 83 GLU A CA 1
ATOM 639 C C . GLU A 1 83 ? 1.289 9.873 7.330 1.00 97.75 83 GLU A C 1
ATOM 641 O O . GLU A 1 83 ? 2.313 10.454 6.973 1.00 97.75 83 GLU A O 1
ATOM 646 N N . ALA A 1 84 ? 0.435 9.362 6.437 1.00 97.38 84 ALA A N 1
ATOM 647 C CA . ALA A 1 84 ? 0.650 9.509 5.001 1.00 97.38 84 ALA A CA 1
ATOM 648 C C . ALA A 1 84 ? 0.686 10.987 4.578 1.00 97.38 84 ALA A C 1
ATOM 650 O O . ALA A 1 84 ? 1.573 11.380 3.821 1.00 97.38 84 ALA A O 1
ATOM 651 N N . ALA A 1 85 ? -0.243 11.809 5.078 1.00 98.19 85 ALA A N 1
ATOM 652 C CA . ALA A 1 85 ? -0.273 13.243 4.799 1.00 98.19 85 ALA A CA 1
ATOM 653 C C . ALA A 1 85 ? 0.983 13.953 5.331 1.00 98.19 85 ALA A C 1
ATOM 655 O O . ALA A 1 85 ? 1.621 14.701 4.594 1.00 98.19 85 ALA A O 1
ATOM 656 N N . ARG A 1 86 ? 1.386 13.653 6.572 1.00 98.25 86 ARG A N 1
ATOM 657 C CA . ARG A 1 86 ? 2.589 14.201 7.210 1.00 98.25 86 ARG A CA 1
ATOM 658 C C . ARG A 1 86 ? 3.852 13.870 6.425 1.00 98.25 86 ARG A C 1
ATOM 660 O O . ARG A 1 86 ? 4.686 14.745 6.222 1.00 98.25 86 ARG A O 1
ATOM 667 N N . GLN A 1 87 ? 3.996 12.623 5.974 1.00 97.56 87 GLN A N 1
ATOM 668 C CA . GLN A 1 87 ? 5.134 12.225 5.150 1.00 97.56 87 GLN A CA 1
ATOM 669 C C . GLN A 1 87 ? 5.125 12.988 3.827 1.00 97.56 87 GLN A C 1
ATOM 671 O O . GLN A 1 87 ? 6.124 13.605 3.492 1.00 97.56 87 GLN A O 1
ATOM 676 N N . ILE A 1 88 ? 4.004 12.993 3.099 1.00 97.94 88 ILE A N 1
ATOM 677 C CA . ILE A 1 88 ? 3.889 13.630 1.775 1.00 97.94 88 ILE A CA 1
ATOM 678 C C . ILE A 1 88 ? 4.108 15.149 1.828 1.00 97.94 88 ILE A C 1
ATOM 680 O O . ILE A 1 88 ? 4.501 15.725 0.821 1.00 97.94 88 ILE A O 1
ATOM 684 N N . ALA A 1 89 ? 3.911 15.799 2.976 1.00 98.12 89 ALA A N 1
ATOM 685 C CA . ALA A 1 89 ? 4.137 17.234 3.129 1.00 98.12 89 ALA A CA 1
ATOM 686 C C . ALA A 1 89 ? 5.605 17.668 2.932 1.00 98.12 89 ALA A C 1
ATOM 688 O O . ALA A 1 89 ? 5.857 18.853 2.722 1.00 98.12 89 ALA A O 1
ATOM 689 N N . THR A 1 90 ? 6.583 16.752 2.977 1.00 97.44 90 THR A N 1
ATOM 690 C CA . THR A 1 90 ? 7.983 17.097 2.680 1.00 97.44 90 THR A CA 1
ATOM 691 C C . THR A 1 90 ? 8.273 17.016 1.174 1.00 97.44 90 THR A C 1
ATOM 693 O O . THR A 1 90 ? 7.778 16.101 0.509 1.00 97.44 90 THR A O 1
ATOM 696 N N . PRO A 1 91 ? 9.117 17.905 0.604 1.00 98.00 91 PRO A N 1
ATOM 697 C CA . PRO A 1 91 ? 9.419 17.888 -0.832 1.00 98.00 91 PRO A CA 1
ATOM 698 C C . PRO A 1 91 ? 9.948 16.539 -1.343 1.00 98.00 91 PRO A C 1
ATOM 700 O O . PRO A 1 91 ? 9.518 16.061 -2.392 1.00 98.00 91 PRO A O 1
ATOM 703 N N . GLU A 1 92 ? 10.832 15.886 -0.581 1.00 96.19 92 GLU A N 1
ATOM 704 C CA . GLU A 1 92 ? 11.399 14.575 -0.930 1.00 96.19 92 GLU A CA 1
ATOM 705 C C . GLU A 1 92 ? 10.312 13.493 -1.029 1.00 96.19 92 GLU A C 1
ATOM 707 O O . GLU A 1 92 ? 10.253 12.723 -1.991 1.00 96.19 92 GLU A O 1
ATOM 712 N N . ARG A 1 93 ? 9.421 13.429 -0.036 1.00 96.44 93 ARG A N 1
ATOM 713 C CA . ARG A 1 93 ? 8.357 12.423 0.018 1.00 96.44 93 ARG A CA 1
ATOM 714 C C . ARG A 1 93 ? 7.239 12.716 -0.968 1.00 96.44 93 ARG A C 1
ATOM 716 O O . ARG A 1 93 ? 6.691 11.767 -1.526 1.00 96.44 93 ARG A O 1
ATOM 723 N N . HIS A 1 94 ? 6.934 13.987 -1.219 1.00 97.94 94 HIS A N 1
ATOM 724 C CA . HIS A 1 94 ? 6.038 14.391 -2.293 1.00 97.94 94 HIS A CA 1
ATOM 725 C C . HIS A 1 94 ? 6.573 13.912 -3.647 1.00 97.94 94 HIS A C 1
ATOM 727 O O . HIS A 1 94 ? 5.871 13.208 -4.371 1.00 97.94 94 HIS A O 1
ATOM 733 N N . ALA A 1 95 ? 7.839 14.217 -3.959 1.00 97.81 95 ALA A N 1
ATOM 734 C CA . ALA A 1 95 ? 8.482 13.789 -5.198 1.00 97.81 95 ALA A CA 1
ATOM 735 C C . ALA A 1 95 ? 8.469 12.262 -5.341 1.00 97.81 95 ALA A C 1
ATOM 737 O O . ALA A 1 95 ? 8.095 11.740 -6.391 1.00 97.81 95 ALA A O 1
ATOM 738 N N . PHE A 1 96 ? 8.792 11.537 -4.269 1.00 96.88 96 PHE A N 1
ATOM 739 C CA . PHE A 1 96 ? 8.726 10.081 -4.270 1.00 96.88 96 PHE A CA 1
ATOM 740 C C . PHE A 1 96 ? 7.304 9.557 -4.502 1.00 96.88 96 PHE A C 1
ATOM 742 O O . PHE A 1 96 ? 7.105 8.682 -5.337 1.00 96.88 96 PHE A O 1
ATOM 749 N N . CYS A 1 97 ? 6.294 10.102 -3.818 1.00 97.44 97 CYS A N 1
ATOM 750 C CA . CYS A 1 97 ? 4.902 9.706 -4.031 1.00 97.44 97 CYS A CA 1
ATOM 751 C C . CYS A 1 97 ? 4.472 9.929 -5.489 1.00 97.44 97 CYS A C 1
ATOM 753 O O . CYS A 1 97 ? 3.830 9.060 -6.077 1.00 97.44 97 CYS A O 1
ATOM 755 N N . SER A 1 98 ? 4.866 11.056 -6.084 1.00 97.81 98 SER A N 1
ATOM 756 C CA . SER A 1 98 ? 4.621 11.354 -7.497 1.00 97.81 98 SER A CA 1
ATOM 757 C C . SER A 1 98 ? 5.307 10.348 -8.420 1.00 97.81 98 SER A C 1
ATOM 759 O O . SER A 1 98 ? 4.677 9.867 -9.357 1.00 97.81 98 SER A O 1
ATOM 761 N N . GLN A 1 99 ? 6.550 9.949 -8.131 1.00 97.25 99 GLN A N 1
ATOM 762 C CA . GLN A 1 99 ? 7.246 8.897 -8.886 1.00 97.25 99 GLN A CA 1
ATOM 763 C C . GLN A 1 99 ? 6.508 7.557 -8.826 1.00 97.25 99 GLN A C 1
ATOM 765 O O . GLN A 1 99 ? 6.414 6.884 -9.845 1.00 97.25 99 GLN A O 1
ATOM 770 N N . LEU A 1 100 ? 5.947 7.177 -7.673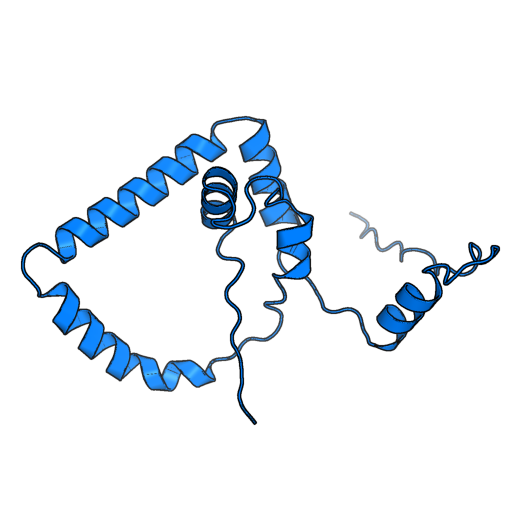 1.00 95.81 100 LEU A N 1
ATOM 771 C CA . LEU A 1 100 ? 5.157 5.944 -7.551 1.00 95.81 100 LEU A CA 1
ATOM 772 C C . LEU A 1 100 ? 3.888 5.995 -8.410 1.00 95.81 100 LEU A C 1
ATOM 774 O O . LEU A 1 100 ? 3.542 5.011 -9.060 1.00 95.81 100 LEU A O 1
ATOM 778 N N . VAL A 1 101 ? 3.198 7.142 -8.419 1.00 95.31 101 VAL A N 1
ATOM 779 C CA . VAL A 1 101 ? 2.006 7.353 -9.255 1.00 95.31 101 VAL A CA 1
ATOM 780 C C . VAL A 1 101 ? 2.371 7.288 -10.738 1.00 95.31 101 VAL A C 1
ATOM 782 O O . VAL A 1 101 ? 1.701 6.589 -11.490 1.00 95.31 101 VAL A O 1
ATOM 785 N N . LEU A 1 102 ? 3.451 7.963 -11.143 1.00 96.25 102 LEU A N 1
ATOM 786 C CA . LEU A 1 102 ? 3.942 7.967 -12.525 1.00 96.25 102 LEU A CA 1
ATOM 787 C C . LEU A 1 102 ? 4.412 6.585 -12.984 1.00 96.25 102 LEU A C 1
ATOM 789 O O . LEU A 1 102 ? 4.133 6.187 -14.110 1.00 96.25 102 LEU A O 1
ATOM 793 N N . ALA A 1 103 ? 5.110 5.853 -12.116 1.00 93.88 103 ALA A N 1
ATOM 794 C CA . ALA A 1 103 ? 5.570 4.504 -12.411 1.00 93.88 103 ALA A CA 1
ATOM 795 C C . ALA A 1 103 ? 4.400 3.529 -12.595 1.00 93.88 103 ALA A C 1
ATOM 797 O O . ALA A 1 103 ? 4.535 2.561 -13.340 1.00 93.88 103 ALA A O 1
ATOM 798 N N . GLY A 1 104 ? 3.264 3.768 -11.927 1.00 89.81 104 GLY A N 1
ATOM 799 C CA . GLY A 1 104 ? 2.086 2.915 -12.023 1.00 89.81 104 GLY A CA 1
ATOM 800 C C . GLY A 1 104 ? 2.416 1.451 -11.724 1.00 89.81 104 GLY A C 1
ATOM 801 O O . GLY A 1 104 ? 3.198 1.152 -10.815 1.00 89.81 104 GLY A O 1
ATOM 802 N N . GLY A 1 105 ? 1.802 0.542 -12.484 1.00 88.69 105 GLY A N 1
ATOM 803 C CA . GLY A 1 105 ? 2.116 -0.887 -12.484 1.00 88.69 105 GLY A CA 1
ATOM 804 C C . GLY A 1 105 ? 3.354 -1.218 -13.317 1.00 88.69 105 GLY A C 1
ATOM 805 O O . GLY A 1 105 ? 3.661 -0.562 -14.307 1.00 88.69 105 GLY A O 1
ATOM 806 N N . SER A 1 106 ? 4.049 -2.280 -12.933 1.00 90.44 106 SER A N 1
ATOM 807 C CA . SER A 1 106 ? 5.184 -2.836 -13.667 1.00 90.44 106 SER A CA 1
ATOM 808 C C . SER A 1 106 ? 4.763 -4.030 -14.504 1.00 90.44 106 SER A C 1
ATOM 810 O O . SER A 1 106 ? 3.806 -4.731 -14.188 1.00 90.44 106 SER A O 1
ATOM 812 N N . ARG A 1 107 ? 5.491 -4.266 -15.593 1.00 88.00 107 ARG A N 1
ATOM 813 C CA . ARG A 1 107 ? 5.253 -5.385 -16.504 1.00 88.00 107 ARG A CA 1
ATOM 814 C C . ARG A 1 107 ? 6.401 -6.366 -16.400 1.00 88.00 107 ARG A C 1
ATOM 816 O O . ARG A 1 107 ? 7.559 -5.956 -16.458 1.00 88.00 107 ARG A O 1
ATOM 823 N N . ALA A 1 108 ? 6.075 -7.647 -16.268 1.00 85.81 108 ALA A N 1
ATOM 824 C CA . ALA A 1 108 ? 7.080 -8.690 -16.375 1.00 85.81 108 ALA A CA 1
ATOM 825 C C . ALA A 1 108 ? 7.733 -8.609 -17.761 1.00 85.81 108 ALA A C 1
ATOM 827 O O . ALA A 1 108 ? 7.052 -8.396 -18.771 1.00 85.81 108 ALA A O 1
ATOM 828 N N . LEU A 1 109 ? 9.057 -8.746 -17.805 1.00 87.19 109 LEU A N 1
ATOM 829 C CA . LEU A 1 109 ? 9.760 -8.818 -19.076 1.00 87.19 109 LEU A CA 1
ATOM 830 C C . LEU A 1 109 ? 9.342 -10.104 -19.804 1.00 87.19 109 LEU A C 1
ATOM 832 O O . LEU A 1 109 ? 9.333 -11.169 -19.182 1.00 87.19 109 LEU A O 1
ATOM 836 N N . PRO A 1 110 ? 9.032 -10.026 -21.109 1.00 89.25 110 PRO A N 1
ATOM 837 C CA . PRO A 1 110 ? 8.917 -11.208 -21.951 1.00 89.25 110 PRO A CA 1
ATOM 838 C C . PRO A 1 110 ? 10.156 -12.114 -21.810 1.00 89.25 110 PRO A C 1
ATOM 840 O O . PRO A 1 110 ? 11.261 -11.581 -21.648 1.00 89.25 110 PRO A O 1
ATOM 843 N N . PRO A 1 11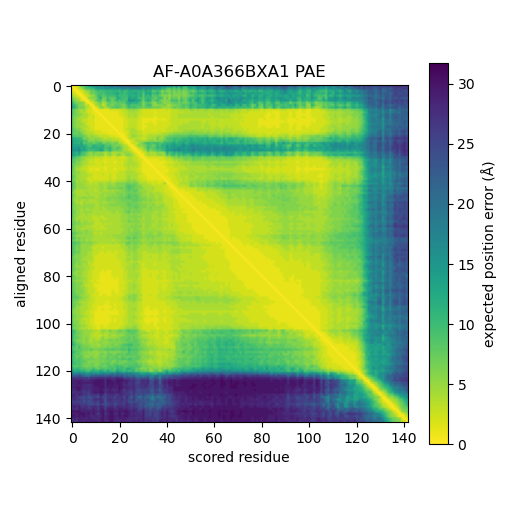1 ? 10.012 -13.454 -21.856 1.00 89.19 111 PRO A N 1
ATOM 844 C CA . PRO A 1 111 ? 11.117 -14.380 -21.588 1.00 89.19 111 PRO A CA 1
ATOM 845 C C . PRO A 1 111 ? 12.360 -14.156 -22.458 1.00 89.19 111 PRO A C 1
ATOM 847 O O . PRO A 1 111 ? 13.479 -14.247 -21.960 1.00 89.19 111 PRO A O 1
ATOM 850 N N . ASP A 1 112 ? 12.176 -13.805 -23.730 1.00 89.44 112 ASP A N 1
ATOM 851 C CA . ASP A 1 112 ? 13.243 -13.460 -24.675 1.00 89.44 112 ASP A CA 1
ATOM 852 C C . ASP A 1 112 ? 14.020 -12.211 -24.232 1.00 89.44 112 ASP A C 1
ATOM 854 O O . ASP A 1 112 ? 15.251 -12.207 -24.225 1.00 89.44 112 ASP A O 1
ATOM 858 N N . ARG A 1 113 ? 13.316 -11.165 -23.780 1.00 89.06 113 ARG A N 1
ATOM 859 C CA . ARG A 1 113 ? 13.943 -9.937 -23.268 1.00 89.06 113 ARG A CA 1
ATOM 860 C C . ARG A 1 113 ? 14.610 -10.147 -21.921 1.00 89.06 113 ARG A C 1
ATOM 862 O O . ARG A 1 113 ? 15.671 -9.579 -21.681 1.00 89.06 113 ARG A O 1
ATOM 869 N N . ALA A 1 114 ? 14.008 -10.952 -21.050 1.00 88.62 114 ALA A N 1
ATOM 870 C CA . ALA A 1 114 ? 14.627 -11.335 -19.790 1.00 88.62 114 ALA A CA 1
ATOM 871 C C . ALA A 1 114 ? 15.936 -12.097 -20.053 1.00 88.62 114 ALA A C 1
ATOM 873 O O . ALA A 1 114 ? 16.974 -11.727 -19.511 1.00 88.62 114 ALA A O 1
ATOM 874 N N . ALA A 1 115 ? 15.919 -13.091 -20.950 1.00 87.19 115 ALA A N 1
ATOM 875 C CA . ALA A 1 115 ? 17.107 -13.840 -21.355 1.00 87.19 115 ALA A CA 1
ATOM 876 C C . ALA A 1 115 ? 18.185 -12.936 -21.973 1.00 87.19 115 ALA A C 1
ATOM 878 O O . ALA A 1 115 ? 19.353 -13.051 -21.604 1.00 87.19 115 ALA A O 1
ATOM 879 N N . ALA A 1 116 ? 17.803 -11.999 -22.847 1.00 89.31 116 ALA A N 1
ATOM 880 C CA . ALA A 1 116 ? 18.726 -11.016 -23.411 1.00 89.31 116 ALA A CA 1
ATOM 881 C C . ALA A 1 116 ? 19.359 -10.135 -22.322 1.00 89.31 116 ALA A C 1
ATOM 883 O O . ALA A 1 116 ? 20.572 -9.948 -22.317 1.00 89.31 116 ALA A O 1
ATOM 884 N N . MET A 1 117 ? 18.568 -9.652 -21.357 1.00 87.88 117 MET A N 1
ATOM 885 C CA . MET A 1 117 ? 19.076 -8.871 -20.225 1.00 87.88 117 MET A CA 1
ATOM 886 C C . MET A 1 117 ? 20.065 -9.680 -19.373 1.00 87.88 117 MET A C 1
ATOM 888 O O . MET A 1 117 ? 21.114 -9.170 -18.993 1.00 87.88 117 MET A O 1
ATOM 892 N N . TYR A 1 118 ? 19.769 -10.956 -19.107 1.00 85.69 118 TYR A N 1
ATOM 893 C CA . TYR A 1 118 ? 20.688 -11.845 -18.393 1.00 85.69 118 TYR A CA 1
ATOM 894 C C . TYR A 1 118 ? 21.971 -12.126 -19.178 1.00 85.69 118 TYR A C 1
ATOM 896 O O . TYR A 1 118 ? 23.029 -12.257 -18.569 1.00 85.69 118 TYR A O 1
ATOM 904 N N . ALA A 1 119 ? 21.901 -12.208 -20.508 1.00 86.19 119 ALA A N 1
ATOM 905 C CA . ALA A 1 119 ? 23.075 -12.386 -21.359 1.00 86.19 119 ALA A CA 1
ATOM 906 C C . ALA A 1 119 ? 23.996 -11.152 -21.365 1.00 86.19 119 ALA A C 1
ATOM 908 O O . ALA A 1 119 ? 25.197 -11.304 -21.568 1.00 86.19 119 ALA A O 1
ATOM 909 N N . LEU A 1 120 ? 23.458 -9.951 -21.103 1.00 83.56 120 LEU A N 1
ATOM 910 C CA . LEU A 1 120 ? 24.247 -8.724 -20.937 1.00 83.56 120 LEU A CA 1
ATOM 911 C C . LEU A 1 120 ? 25.006 -8.671 -19.610 1.00 83.56 120 LEU A C 1
ATOM 913 O O . LEU A 1 120 ? 25.948 -7.891 -19.498 1.00 83.56 120 LEU A O 1
ATOM 917 N N . TYR A 1 121 ? 24.604 -9.448 -18.599 1.00 82.56 121 TYR A N 1
ATOM 918 C CA . TYR A 1 121 ? 25.340 -9.510 -17.342 1.00 82.56 121 TYR A CA 1
ATOM 919 C C . TYR A 1 121 ? 26.659 -10.252 -17.592 1.00 82.56 121 TYR A C 1
ATOM 921 O O . TYR A 1 121 ? 26.623 -11.462 -17.844 1.00 82.56 121 TYR A O 1
ATOM 929 N N . PRO A 1 122 ? 27.821 -9.570 -17.553 1.00 73.75 122 PRO A N 1
ATOM 930 C CA . PRO A 1 122 ? 29.084 -10.207 -17.880 1.00 73.75 122 PRO A CA 1
ATOM 931 C C . PRO A 1 122 ? 29.355 -11.297 -16.846 1.00 73.75 122 PRO A C 1
ATOM 933 O O . PRO A 1 122 ? 29.643 -11.016 -15.681 1.00 73.75 122 PRO A O 1
ATOM 936 N N . ARG A 1 123 ? 29.264 -12.564 -17.260 1.00 64.75 123 ARG A N 1
ATOM 937 C CA . ARG A 1 123 ? 29.672 -13.708 -16.435 1.00 64.75 123 ARG A CA 1
ATOM 938 C C . ARG A 1 123 ? 31.196 -13.831 -16.446 1.00 64.75 123 ARG A C 1
ATOM 940 O O . ARG A 1 123 ? 31.725 -14.852 -16.852 1.00 64.75 123 ARG A O 1
ATOM 947 N N . GLY A 1 124 ? 31.895 -12.776 -16.035 1.00 55.81 124 GLY A N 1
ATOM 948 C CA . GLY A 1 124 ? 33.339 -12.662 -16.225 1.00 55.81 124 GLY A CA 1
ATOM 949 C C . GLY A 1 124 ? 33.739 -12.544 -17.707 1.00 55.81 124 GLY A C 1
ATOM 950 O O . GLY A 1 124 ? 33.209 -13.228 -18.572 1.00 55.81 124 GLY A O 1
ATOM 951 N N . ALA A 1 125 ? 34.719 -11.679 -17.965 1.00 46.28 125 ALA A N 1
ATOM 952 C CA . ALA A 1 125 ? 35.299 -11.324 -19.268 1.00 46.28 125 ALA A CA 1
ATOM 953 C C . ALA A 1 125 ? 34.441 -10.433 -20.197 1.00 46.28 125 ALA A C 1
ATOM 955 O O . ALA A 1 125 ? 33.218 -10.501 -20.237 1.00 46.28 125 ALA A O 1
ATOM 956 N N . GLY A 1 126 ? 35.139 -9.500 -20.854 1.00 51.06 126 GLY A N 1
ATOM 957 C CA . GLY A 1 126 ? 34.607 -8.296 -21.484 1.00 51.06 126 GLY A CA 1
ATOM 958 C C . GLY A 1 126 ? 33.951 -8.464 -22.856 1.00 51.06 126 GLY A C 1
ATOM 959 O O . GLY A 1 126 ? 33.869 -9.551 -23.409 1.00 51.06 126 GLY A O 1
ATOM 960 N N . GLU A 1 127 ? 33.515 -7.310 -23.367 1.00 53.47 127 GLU A N 1
ATOM 961 C CA . GLU A 1 127 ? 32.880 -7.059 -24.671 1.00 53.47 127 GLU A CA 1
ATOM 962 C C . GLU A 1 127 ? 31.497 -7.683 -24.922 1.00 53.47 127 GLU A C 1
ATOM 964 O O . GLU A 1 127 ? 31.361 -8.724 -25.553 1.00 53.47 127 GLU A O 1
ATOM 969 N N . ALA A 1 128 ? 30.435 -6.950 -24.560 1.00 52.00 128 ALA A N 1
ATOM 970 C CA . ALA A 1 128 ? 29.129 -7.068 -25.225 1.00 52.00 128 ALA A CA 1
ATOM 971 C C . ALA A 1 128 ? 28.240 -5.825 -25.000 1.00 52.00 128 ALA A C 1
ATOM 973 O O . ALA A 1 128 ? 27.135 -5.919 -24.473 1.00 52.00 128 ALA A O 1
ATOM 974 N N . LEU A 1 129 ? 28.700 -4.634 -25.400 1.00 52.19 129 LEU A N 1
ATOM 975 C CA . LEU A 1 129 ? 27.901 -3.393 -25.371 1.00 52.19 129 LEU A CA 1
ATOM 976 C C . LEU A 1 129 ? 27.552 -2.896 -26.786 1.00 52.19 129 LEU A C 1
ATOM 978 O O . LEU A 1 129 ? 27.783 -1.739 -27.116 1.00 52.19 129 LEU A O 1
ATOM 982 N N . SER A 1 130 ? 27.002 -3.753 -27.655 1.00 52.62 130 SER A N 1
ATOM 983 C CA . SER A 1 130 ? 26.651 -3.329 -29.028 1.00 52.62 130 SER A CA 1
ATOM 984 C C . SER A 1 130 ? 25.327 -3.855 -29.594 1.00 52.62 130 SER A C 1
ATOM 986 O O . SER A 1 130 ? 25.059 -3.676 -30.779 1.00 52.62 130 SER A O 1
ATOM 988 N N . ARG A 1 131 ? 24.443 -4.460 -28.787 1.00 54.25 131 ARG A N 1
ATOM 989 C CA . ARG A 1 131 ? 23.161 -5.007 -29.287 1.00 54.25 131 ARG A CA 1
ATOM 990 C C . ARG A 1 131 ? 21.953 -4.630 -28.427 1.00 54.25 131 ARG A C 1
ATOM 992 O O . ARG A 1 131 ? 21.205 -5.499 -27.993 1.00 54.25 131 ARG A O 1
ATOM 999 N N . TRP A 1 13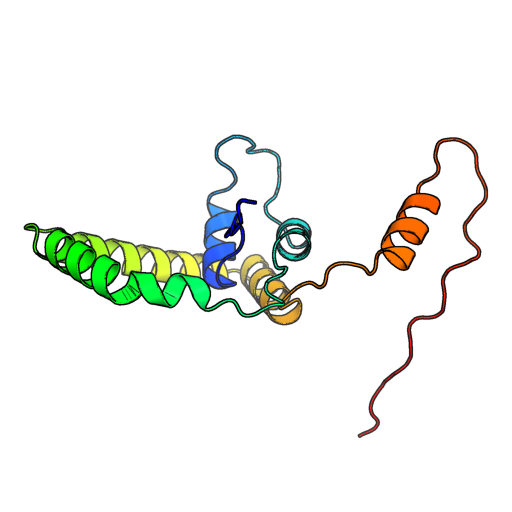2 ? 21.745 -3.336 -28.190 1.00 48.84 132 TRP A N 1
ATOM 1000 C CA . TRP A 1 132 ? 20.476 -2.841 -27.643 1.00 48.84 132 TRP A CA 1
ATOM 1001 C C . TRP A 1 132 ? 19.585 -2.303 -28.777 1.00 48.84 132 TRP A C 1
ATOM 1003 O O . TRP A 1 132 ? 20.041 -1.434 -29.524 1.00 48.84 132 TRP A O 1
ATOM 1013 N N . PRO A 1 133 ? 18.336 -2.779 -28.949 1.00 53.56 133 PRO A N 1
ATOM 1014 C CA . PRO A 1 133 ? 17.425 -2.211 -29.939 1.00 53.56 133 PRO A CA 1
ATOM 1015 C C . PRO A 1 133 ? 16.997 -0.793 -29.517 1.00 53.56 133 PRO A C 1
ATOM 1017 O O .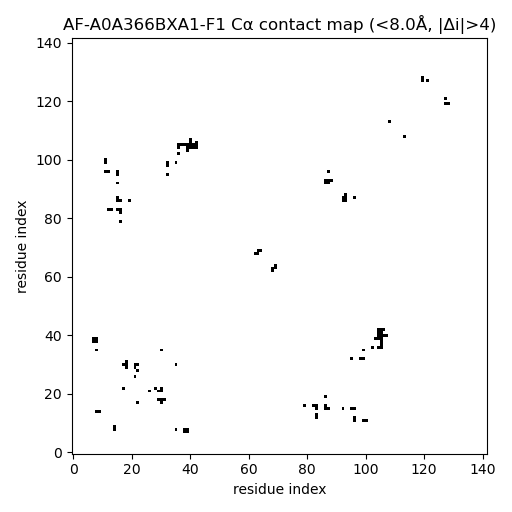 PRO A 1 133 ? 16.754 -0.557 -28.331 1.00 53.56 133 PRO A O 1
ATOM 1020 N N . PRO A 1 134 ? 16.890 0.173 -30.447 1.00 54.91 134 PRO A N 1
ATOM 1021 C CA . PRO A 1 134 ? 16.553 1.547 -30.096 1.00 54.91 134 PRO A CA 1
ATOM 1022 C C . PRO A 1 134 ? 15.190 1.625 -29.397 1.00 54.91 134 PRO A C 1
ATOM 1024 O O . PRO A 1 134 ? 14.244 0.921 -29.754 1.00 54.91 134 PRO A O 1
ATOM 1027 N N . VAL A 1 135 ? 15.090 2.510 -28.400 1.00 57.78 135 VAL A N 1
ATOM 1028 C CA . VAL A 1 135 ? 13.821 2.843 -27.739 1.00 57.78 135 VAL A CA 1
ATOM 1029 C C . VAL A 1 135 ? 12.842 3.339 -28.814 1.00 57.78 135 VAL A C 1
ATOM 1031 O O . VAL A 1 135 ? 13.193 4.269 -29.548 1.00 57.78 135 VAL A O 1
ATOM 1034 N N . PRO A 1 136 ? 11.638 2.753 -28.953 1.00 50.66 136 PRO A N 1
ATOM 1035 C CA . PRO A 1 136 ? 10.687 3.198 -29.960 1.00 50.66 136 PRO A CA 1
ATOM 1036 C C . PRO A 1 136 ? 10.275 4.647 -29.676 1.00 50.66 136 PRO A C 1
ATOM 1038 O O . PRO A 1 136 ? 9.721 4.962 -28.623 1.00 50.66 136 PRO A O 1
ATOM 1041 N N . ARG A 1 137 ? 10.561 5.543 -30.626 1.00 54.12 137 ARG A N 1
ATOM 1042 C CA . ARG A 1 137 ? 10.123 6.941 -30.589 1.00 54.12 137 ARG A CA 1
ATOM 1043 C C . ARG A 1 137 ? 8.652 7.021 -30.986 1.00 54.12 137 ARG A C 1
ATOM 1045 O O . ARG A 1 137 ? 8.337 7.359 -32.119 1.00 54.12 137 ARG A O 1
ATOM 1052 N N . SER A 1 138 ? 7.743 6.732 -30.064 1.00 53.53 138 SER A N 1
ATOM 1053 C CA . SER A 1 138 ? 6.354 7.176 -30.195 1.00 53.53 138 SER A CA 1
ATOM 1054 C C . SER A 1 138 ? 6.168 8.433 -29.350 1.00 53.53 138 SER A C 1
ATOM 1056 O O . SER A 1 138 ? 5.758 8.363 -28.193 1.00 53.53 138 SER A O 1
ATOM 1058 N N . CYS A 1 139 ? 6.516 9.582 -29.926 1.00 40.19 139 CYS A N 1
ATOM 1059 C CA . CYS A 1 139 ? 5.998 10.864 -29.466 1.00 40.19 139 CYS A CA 1
ATOM 1060 C C . CYS A 1 139 ? 4.704 11.100 -30.262 1.00 40.19 139 CYS A C 1
ATOM 1062 O O . CYS A 1 139 ? 4.801 11.273 -31.478 1.00 40.19 139 CYS A O 1
ATOM 1064 N N . PRO A 1 140 ? 3.502 11.030 -29.666 1.00 49.41 140 PRO A N 1
ATOM 1065 C CA . PRO A 1 140 ? 2.302 11.450 -30.372 1.00 49.41 140 PRO A CA 1
ATOM 1066 C C . PRO A 1 140 ? 2.377 12.969 -30.560 1.00 49.41 140 PRO A C 1
ATOM 1068 O O . PRO A 1 140 ? 2.409 13.720 -29.586 1.00 49.41 140 PRO A O 1
ATOM 1071 N N . SER A 1 141 ? 2.459 13.404 -31.817 1.00 54.84 141 SER A N 1
ATOM 1072 C CA . SER A 1 141 ? 2.332 14.808 -32.205 1.00 54.84 141 SER A CA 1
ATOM 1073 C C . SER A 1 141 ? 1.004 15.364 -31.685 1.00 54.84 141 SER A C 1
ATOM 1075 O O . SER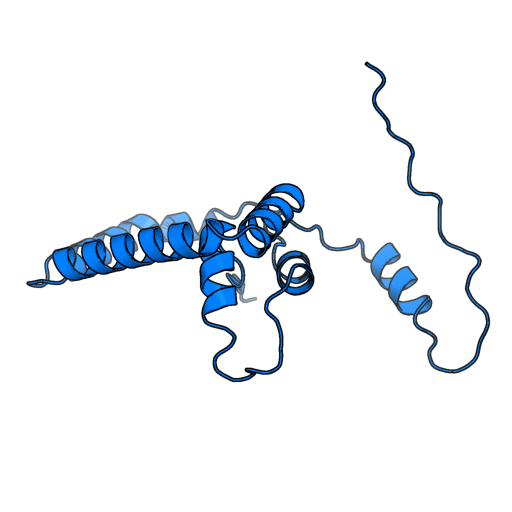 A 1 141 ? -0.046 14.769 -31.938 1.00 54.84 141 SER A O 1
ATOM 1077 N N . ARG A 1 142 ? 1.062 16.484 -30.962 1.00 45.28 142 ARG A N 1
ATOM 1078 C CA . ARG A 1 142 ? -0.058 17.427 -30.884 1.00 45.28 142 ARG A CA 1
ATOM 1079 C C . ARG A 1 142 ? 0.042 18.404 -32.040 1.00 45.28 142 ARG A C 1
ATOM 1081 O O . ARG A 1 142 ? 1.196 18.717 -32.409 1.00 45.28 142 ARG A O 1
#

pLDDT: mean 85.0, std 15.71, range [40.19, 98.25]